Protein AF-A0A4S8L0D5-F1 (afdb_monomer)

Secondary structure (DSSP, 8-state):
-EEEEEE-TTT--EEEEEEES-S--HHHHHHHHHHHHHHHSEEES-------GGGS--S--TT-----S-TTHHHHIIIIIHHHHHHHHHHHHHHHHHSPPPP-TT--S--S-HHHHHH-GGGGTPPP-EEEPPTTTTGGG-

Organism: Dendrothele bispora (strain CBS 962.96) (NCBI:txid1314807)

Foldseek 3Di:
DDWDFDADPQLRATLDIADDPDPADVVVNVVVVLVSCVVVQWDFLDDDDDPDPVNPDDDDDPPPPDDDPCPVVVVCCVVPVRVVVRVVVVVVSVCQQQDFDDDDPPDPHFGGRSVCCVVCVVVRVDDDRIDRDDPPPSVVVD

Sequence (142 aa):
AFLKSGVDPFTGKFKWLRVWWTNSNPRLIFGYYLDQVKKDGYIPLVTQSDPGPENFLCLICPDCSFPLPYKIFSNVFKWVAIPWFQSELDAYAKLHNSTKRRAQRNKILPHGPPDDIEEHPHRYNALDFKVSMSCTSVLEVY

pLDDT: mean 74.56, std 15.91, range [34.12, 92.25]

Structure (mmCIF, N/CA/C/O backbone):
data_AF-A0A4S8L0D5-F1
#
_entry.id   AF-A0A4S8L0D5-F1
#
loop_
_atom_site.group_PDB
_atom_site.id
_atom_site.type_symbol
_atom_site.label_atom_id
_atom_site.label_alt_id
_atom_site.label_comp_id
_atom_site.label_asym_id
_atom_site.label_entity_id
_atom_site.label_seq_id
_atom_site.pdbx_PDB_ins_code
_atom_site.Cartn_x
_atom_site.Cartn_y
_atom_site.Cartn_z
_atom_site.occupancy
_atom_site.B_iso_or_equiv
_atom_site.auth_seq_id
_atom_site.auth_comp_id
_atom_site.auth_asym_id
_atom_site.auth_atom_id
_atom_site.pdbx_PDB_model_num
ATOM 1 N N . ALA A 1 1 ? 15.753 -4.381 -7.740 1.00 66.06 1 ALA A N 1
ATOM 2 C CA . ALA A 1 1 ? 14.753 -3.405 -7.263 1.00 66.06 1 ALA A CA 1
ATOM 3 C C . ALA A 1 1 ? 13.930 -4.075 -6.170 1.00 66.06 1 ALA A C 1
ATOM 5 O O . ALA A 1 1 ? 13.743 -5.282 -6.241 1.00 66.06 1 ALA A O 1
ATOM 6 N N . PHE A 1 2 ? 13.505 -3.327 -5.162 1.00 80.00 2 PHE A N 1
ATOM 7 C CA . PHE A 1 2 ? 12.729 -3.776 -4.015 1.00 80.00 2 PHE A CA 1
ATOM 8 C C . PHE A 1 2 ? 11.303 -3.242 -4.121 1.00 80.00 2 PHE A C 1
ATOM 10 O O . PHE A 1 2 ? 11.095 -2.069 -4.436 1.00 80.00 2 PHE A O 1
ATOM 17 N N . LEU A 1 3 ? 10.337 -4.112 -3.844 1.00 83.50 3 LEU A N 1
ATOM 18 C CA . LEU A 1 3 ? 8.923 -3.774 -3.787 1.00 83.50 3 LEU A CA 1
ATOM 19 C C . LEU A 1 3 ? 8.537 -3.443 -2.345 1.00 83.50 3 LEU A C 1
ATOM 21 O O . LEU A 1 3 ? 8.889 -4.169 -1.417 1.00 83.50 3 LEU A O 1
ATOM 25 N N . LYS A 1 4 ? 7.812 -2.345 -2.168 1.00 85.75 4 LYS A N 1
ATOM 26 C CA . LYS A 1 4 ? 7.241 -1.902 -0.900 1.00 85.75 4 LYS A CA 1
ATOM 27 C C . LYS A 1 4 ? 5.732 -1.862 -1.047 1.00 85.75 4 LYS A C 1
ATOM 29 O O . LYS A 1 4 ? 5.215 -1.198 -1.942 1.00 85.75 4 LYS A O 1
ATOM 34 N N . SER A 1 5 ? 5.041 -2.588 -0.184 1.00 87.06 5 SER A N 1
ATOM 35 C CA . SER A 1 5 ? 3.586 -2.680 -0.193 1.00 87.06 5 SER A CA 1
ATOM 36 C C . SER A 1 5 ? 3.029 -2.269 1.159 1.00 87.06 5 SER A C 1
ATOM 38 O O . SER A 1 5 ? 3.432 -2.824 2.179 1.00 87.06 5 SER A O 1
ATOM 40 N N . GLY A 1 6 ? 2.067 -1.353 1.154 1.00 87.19 6 GLY A N 1
ATOM 41 C CA . GLY A 1 6 ? 1.162 -1.143 2.276 1.00 87.19 6 GLY A CA 1
ATOM 42 C C . GLY A 1 6 ? -0.150 -1.852 1.994 1.00 87.19 6 GLY A C 1
ATOM 43 O O . GLY A 1 6 ? -0.844 -1.504 1.034 1.00 87.19 6 GLY A O 1
ATOM 44 N N . VAL A 1 7 ? -0.479 -2.846 2.812 1.00 87.81 7 VAL A N 1
ATOM 45 C CA . VAL A 1 7 ? -1.706 -3.636 2.684 1.00 87.81 7 VAL A CA 1
ATOM 46 C C . VAL A 1 7 ? -2.492 -3.522 3.973 1.00 87.81 7 VAL A C 1
ATOM 48 O O . VAL A 1 7 ? -1.922 -3.661 5.051 1.00 87.81 7 VAL A O 1
ATOM 51 N N . ASP A 1 8 ? -3.794 -3.300 3.857 1.00 86.31 8 ASP A N 1
ATOM 52 C CA . ASP A 1 8 ? -4.691 -3.487 4.991 1.00 86.31 8 ASP A CA 1
ATOM 53 C C . ASP A 1 8 ? -4.974 -4.992 5.162 1.00 86.31 8 ASP A C 1
ATOM 55 O O . ASP A 1 8 ? -5.528 -5.603 4.244 1.00 86.31 8 ASP A O 1
ATOM 59 N N . PRO A 1 9 ? -4.602 -5.624 6.289 1.00 81.88 9 PRO A N 1
ATOM 60 C CA . PRO A 1 9 ? -4.808 -7.056 6.491 1.00 81.88 9 PRO A CA 1
ATOM 61 C C . PRO A 1 9 ? -6.290 -7.452 6.530 1.00 81.88 9 PRO A C 1
ATOM 63 O O . PRO A 1 9 ? -6.605 -8.596 6.190 1.00 81.88 9 PRO A O 1
ATOM 66 N N . PHE A 1 10 ? -7.193 -6.538 6.911 1.00 84.62 10 PHE A N 1
ATOM 67 C CA . PHE A 1 10 ? -8.617 -6.844 7.026 1.00 84.62 10 PHE A CA 1
ATOM 68 C C . PHE A 1 10 ? -9.290 -6.925 5.651 1.00 84.62 10 PHE A C 1
ATOM 70 O O . PHE A 1 10 ? -9.789 -7.982 5.258 1.00 84.62 10 PHE A O 1
ATOM 77 N N . THR A 1 11 ? -9.244 -5.837 4.878 1.00 84.12 11 THR A N 1
ATOM 78 C CA . THR A 1 11 ? -9.800 -5.802 3.511 1.00 84.12 11 THR A CA 1
ATOM 79 C C . THR A 1 11 ? -8.915 -6.531 2.496 1.00 84.12 11 THR A C 1
ATOM 81 O O . THR A 1 11 ? -9.363 -6.951 1.429 1.00 84.12 11 THR A O 1
ATOM 84 N N . GLY A 1 12 ? -7.628 -6.685 2.805 1.00 85.75 12 GLY A N 1
ATOM 85 C CA . GLY A 1 12 ? -6.608 -7.137 1.870 1.00 85.75 12 GLY A CA 1
ATOM 86 C C . GLY A 1 12 ? -6.259 -6.098 0.804 1.00 85.75 12 GLY A C 1
ATOM 87 O O . GLY A 1 12 ? -5.579 -6.466 -0.156 1.00 85.75 12 GLY A O 1
ATOM 88 N N . LYS A 1 13 ? -6.742 -4.855 0.904 1.00 87.44 13 LYS A N 1
ATOM 89 C CA . LYS A 1 13 ? -6.553 -3.815 -0.112 1.00 87.44 13 LYS A CA 1
ATOM 90 C C . LYS A 1 13 ? -5.106 -3.331 -0.144 1.00 87.44 13 LYS A C 1
ATOM 92 O O . LYS A 1 13 ? -4.525 -3.028 0.899 1.00 87.44 13 LYS A O 1
ATOM 97 N N . PHE A 1 14 ? -4.538 -3.199 -1.344 1.00 90.19 14 PHE A N 1
ATOM 98 C CA . PHE A 1 14 ? -3.298 -2.445 -1.512 1.00 90.19 14 PHE A CA 1
ATOM 99 C C . PHE A 1 14 ? -3.609 -0.958 -1.359 1.00 90.19 14 PHE A C 1
ATOM 101 O O . PHE A 1 14 ? -4.285 -0.376 -2.209 1.00 90.19 14 PHE A O 1
ATOM 108 N N . LYS A 1 15 ? -3.103 -0.354 -0.283 1.00 87.12 15 LYS A N 1
ATOM 109 C CA . LYS A 1 15 ? -3.147 1.096 -0.067 1.00 87.12 15 LYS A CA 1
ATOM 110 C C . LYS A 1 15 ? -2.111 1.797 -0.932 1.00 87.12 15 LYS A C 1
ATOM 112 O O . LYS A 1 15 ? -2.401 2.790 -1.587 1.00 87.12 15 LYS A O 1
ATOM 117 N N . TRP A 1 16 ? -0.914 1.224 -0.989 1.00 87.50 16 TRP A N 1
ATOM 118 C CA . TRP A 1 16 ? 0.147 1.687 -1.867 1.00 87.50 16 TRP A CA 1
ATOM 119 C C . TRP A 1 16 ? 1.067 0.536 -2.258 1.00 87.50 16 TRP A C 1
ATOM 121 O O . TRP A 1 16 ? 1.300 -0.396 -1.485 1.00 87.50 16 TRP A O 1
ATOM 131 N N . LEU A 1 17 ? 1.595 0.619 -3.475 1.00 89.19 17 LEU A N 1
ATOM 132 C CA . LEU A 1 17 ? 2.546 -0.328 -4.035 1.00 89.19 17 LEU A CA 1
ATOM 133 C C . LEU A 1 17 ? 3.635 0.487 -4.737 1.00 89.19 17 LEU A C 1
ATOM 135 O O . LEU A 1 17 ? 3.360 1.202 -5.699 1.00 89.19 17 LEU A O 1
ATOM 139 N N . ARG A 1 18 ? 4.856 0.469 -4.204 1.00 87.38 18 ARG A N 1
ATOM 140 C CA . ARG A 1 18 ? 5.962 1.311 -4.677 1.00 87.38 18 ARG A CA 1
ATOM 141 C C . ARG A 1 18 ? 7.202 0.480 -4.928 1.00 87.38 18 ARG A C 1
ATOM 143 O O . ARG A 1 18 ? 7.556 -0.372 -4.114 1.00 87.38 18 ARG A O 1
ATOM 150 N N . VAL A 1 19 ? 7.883 0.757 -6.033 1.00 85.69 19 VAL A N 1
ATOM 151 C CA . VAL A 1 19 ? 9.155 0.114 -6.365 1.00 85.69 19 VAL A CA 1
ATOM 152 C C . VAL A 1 19 ? 10.310 1.089 -6.182 1.00 85.69 19 VAL A C 1
ATOM 154 O O . VAL A 1 19 ? 10.242 2.248 -6.586 1.00 85.69 19 VAL A O 1
ATOM 157 N N . TRP A 1 20 ? 11.393 0.616 -5.570 1.00 82.12 20 TRP A N 1
ATOM 158 C CA . TRP A 1 20 ? 12.609 1.404 -5.394 1.00 82.12 20 TRP A CA 1
ATOM 159 C C . TRP A 1 20 ? 13.864 0.552 -5.551 1.00 82.12 20 TRP A C 1
ATOM 161 O O . TRP A 1 20 ? 13.803 -0.671 -5.517 1.00 82.12 20 TRP A O 1
ATOM 171 N N . TRP A 1 21 ? 15.038 1.151 -5.744 1.00 75.25 21 TRP A N 1
A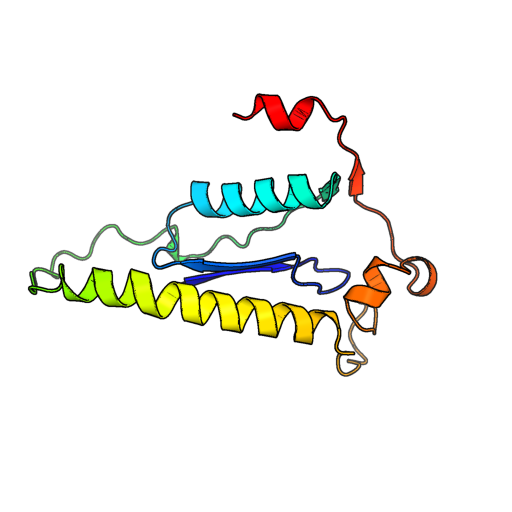TOM 172 C CA . TRP A 1 21 ? 16.271 0.369 -5.920 1.00 75.25 21 TRP A CA 1
ATOM 173 C C . TRP A 1 21 ? 16.984 0.019 -4.607 1.00 75.25 21 TRP A C 1
ATOM 175 O O . TRP A 1 21 ? 17.829 -0.871 -4.624 1.00 75.25 21 TRP A O 1
ATOM 185 N N . THR A 1 22 ? 16.640 0.653 -3.480 1.00 71.94 22 THR A N 1
ATOM 186 C CA . THR A 1 22 ? 17.192 0.334 -2.149 1.00 71.94 22 THR A CA 1
ATOM 187 C C . THR A 1 22 ? 16.116 -0.091 -1.155 1.00 71.94 22 THR A C 1
ATOM 189 O O . THR A 1 22 ? 15.011 0.446 -1.148 1.00 71.94 22 THR A O 1
ATOM 192 N N . ASN A 1 23 ? 16.465 -1.046 -0.289 1.00 69.75 23 ASN A N 1
ATOM 193 C CA . ASN A 1 23 ? 15.630 -1.493 0.828 1.00 69.75 23 ASN A CA 1
ATOM 194 C C . ASN A 1 23 ? 15.889 -0.670 2.111 1.00 69.75 23 ASN A C 1
ATOM 196 O O . ASN A 1 23 ? 14.999 -0.484 2.932 1.00 69.75 23 ASN A O 1
ATOM 200 N N . SER A 1 24 ? 17.090 -0.103 2.245 1.00 68.50 24 SER A N 1
ATOM 201 C CA . SER A 1 24 ? 17.631 0.422 3.507 1.00 68.50 24 SER A CA 1
ATOM 202 C C . SER A 1 24 ? 17.271 1.876 3.845 1.00 68.50 24 SER A C 1
ATOM 204 O O . SER A 1 24 ? 17.917 2.468 4.704 1.00 68.50 24 SER A O 1
ATOM 206 N N . ASN A 1 25 ? 16.297 2.499 3.169 1.00 75.12 25 ASN A N 1
ATOM 207 C CA . ASN A 1 25 ? 15.898 3.882 3.467 1.00 75.12 25 ASN A CA 1
ATOM 208 C C . ASN A 1 25 ? 14.540 3.925 4.197 1.00 75.12 25 ASN A C 1
ATOM 210 O O . ASN A 1 25 ? 13.500 3.985 3.533 1.00 75.12 25 ASN A O 1
ATOM 214 N N . PRO A 1 26 ? 14.520 3.938 5.544 1.00 73.06 26 PRO A N 1
ATOM 215 C CA . PRO A 1 26 ? 13.275 3.972 6.309 1.00 73.06 26 PRO A CA 1
ATOM 216 C C . PRO A 1 26 ? 12.498 5.281 6.119 1.00 73.06 26 PRO A C 1
ATOM 218 O O . PRO A 1 26 ? 11.271 5.263 6.155 1.00 73.06 26 PRO A O 1
ATOM 221 N N . ARG A 1 27 ? 13.177 6.405 5.830 1.00 76.94 27 ARG A N 1
ATOM 222 C CA . ARG A 1 27 ? 12.515 7.697 5.564 1.00 76.94 27 ARG A CA 1
ATOM 223 C C . ARG A 1 27 ? 11.651 7.651 4.309 1.00 76.94 27 ARG A C 1
ATOM 225 O O . ARG A 1 27 ? 10.608 8.288 4.269 1.00 76.94 27 ARG A O 1
ATOM 232 N N . LEU A 1 28 ? 12.067 6.882 3.302 1.00 82.00 28 LEU A N 1
ATOM 233 C CA . LEU A 1 28 ? 11.297 6.713 2.071 1.00 82.00 28 LEU A CA 1
ATOM 234 C C . LEU A 1 28 ? 9.993 5.946 2.332 1.00 82.00 28 LEU A C 1
ATOM 236 O O . LEU A 1 28 ? 8.927 6.372 1.902 1.00 82.00 28 LEU A O 1
ATOM 240 N N . ILE A 1 29 ? 10.083 4.840 3.076 1.00 79.69 29 ILE A N 1
ATOM 241 C CA . ILE A 1 29 ? 8.924 4.019 3.463 1.00 79.69 29 ILE A CA 1
ATOM 242 C C . ILE A 1 29 ? 7.965 4.840 4.328 1.00 79.69 29 ILE A C 1
ATOM 244 O O . ILE A 1 29 ? 6.759 4.835 4.091 1.00 79.69 29 ILE A O 1
ATOM 248 N N . PHE A 1 30 ? 8.510 5.587 5.289 1.00 81.12 30 PHE A N 1
ATOM 249 C CA . PHE A 1 30 ? 7.734 6.486 6.133 1.00 81.12 30 PHE A CA 1
ATOM 250 C C . PHE A 1 30 ? 7.068 7.613 5.329 1.00 81.12 30 PHE A C 1
ATOM 252 O O . PHE A 1 30 ? 5.906 7.923 5.566 1.00 81.12 30 PHE A O 1
ATOM 259 N N . GLY A 1 31 ? 7.751 8.170 4.324 1.00 84.69 31 GLY A N 1
ATOM 260 C CA . GLY A 1 31 ? 7.171 9.156 3.410 1.00 84.69 31 GLY A CA 1
ATOM 261 C C . GLY A 1 31 ? 5.955 8.614 2.656 1.00 84.69 31 GLY A C 1
ATOM 262 O O . GLY A 1 31 ? 4.909 9.253 2.646 1.00 84.69 31 GLY A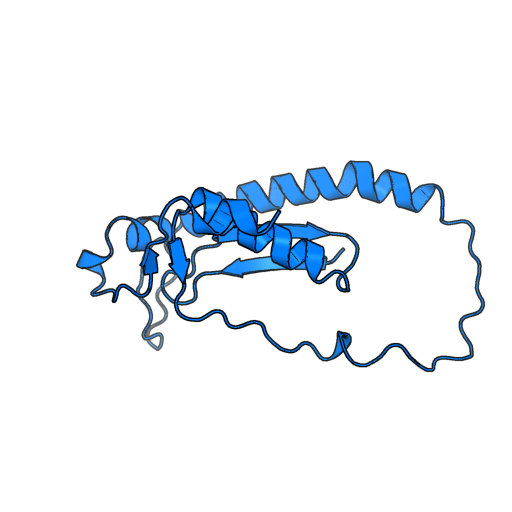 O 1
ATOM 263 N N . TYR A 1 32 ? 6.042 7.396 2.112 1.00 85.75 32 TYR A N 1
ATOM 264 C CA . TYR A 1 32 ? 4.897 6.754 1.456 1.00 85.75 32 TYR A CA 1
ATOM 265 C C . TYR A 1 32 ? 3.723 6.509 2.408 1.00 85.75 32 TYR A C 1
ATOM 267 O O . TYR A 1 32 ? 2.567 6.650 2.011 1.00 85.75 32 TYR A O 1
ATOM 275 N N . TYR A 1 33 ? 4.017 6.161 3.661 1.00 83.06 33 TYR A N 1
ATOM 276 C CA . TYR A 1 33 ? 3.003 6.027 4.697 1.00 83.06 33 TYR A CA 1
ATOM 277 C C . TYR A 1 33 ? 2.314 7.367 4.989 1.00 83.06 33 TYR A C 1
ATOM 279 O O . TYR A 1 33 ? 1.088 7.432 4.959 1.00 83.06 33 TYR A O 1
ATOM 287 N N . LEU A 1 34 ? 3.076 8.445 5.194 1.00 84.25 34 LEU A N 1
ATOM 288 C CA . LEU A 1 34 ? 2.519 9.781 5.420 1.00 84.25 34 LEU A CA 1
ATOM 289 C C . LEU A 1 34 ? 1.688 10.277 4.231 1.00 84.25 34 LEU A C 1
ATOM 291 O O . LEU A 1 34 ? 0.614 10.841 4.430 1.00 84.25 34 LEU A O 1
ATOM 295 N N . ASP A 1 35 ? 2.141 10.035 3.000 1.00 87.31 35 ASP A N 1
ATOM 296 C CA . ASP A 1 35 ? 1.377 10.362 1.793 1.00 87.31 35 ASP A CA 1
ATOM 297 C C . ASP A 1 35 ? 0.034 9.626 1.759 1.00 87.31 35 ASP A C 1
ATOM 299 O O . ASP A 1 35 ? -0.975 10.193 1.337 1.00 87.31 35 ASP A O 1
ATOM 303 N N . GLN A 1 36 ? 0.003 8.369 2.209 1.00 84.88 36 GLN A N 1
ATOM 304 C CA . GLN A 1 36 ? -1.234 7.601 2.294 1.00 84.88 36 GLN A CA 1
ATOM 305 C C . GLN A 1 36 ? -2.154 8.130 3.395 1.00 84.88 36 GLN A C 1
ATOM 307 O O . GLN A 1 36 ? -3.344 8.310 3.158 1.00 84.88 36 GLN A O 1
ATOM 312 N N . VAL A 1 37 ? -1.604 8.442 4.567 1.00 84.81 37 VAL A N 1
ATOM 313 C CA . VAL A 1 37 ? -2.345 9.034 5.688 1.00 84.81 37 VAL A CA 1
ATOM 314 C C . VAL A 1 37 ? -2.975 10.375 5.290 1.00 84.81 37 VAL A C 1
ATOM 316 O O . VAL A 1 37 ? -4.122 10.642 5.638 1.00 84.81 37 VAL A O 1
ATOM 319 N N . LYS A 1 38 ? -2.275 11.197 4.498 1.00 84.44 38 LYS A N 1
ATOM 320 C CA . LYS A 1 38 ? -2.820 12.449 3.944 1.00 84.44 38 LYS A CA 1
ATOM 321 C C . LYS A 1 38 ? -3.985 12.224 2.981 1.00 84.44 38 LYS A C 1
ATOM 323 O O . LYS A 1 38 ? -4.902 13.036 2.956 1.00 84.44 38 LYS A O 1
ATOM 328 N N . LYS A 1 39 ? -3.942 11.158 2.176 1.00 85.62 39 LYS A N 1
ATOM 329 C CA . LYS A 1 39 ? -5.021 10.813 1.234 1.00 85.62 39 LYS A CA 1
ATOM 330 C C . LYS A 1 39 ? -6.246 10.252 1.944 1.00 85.62 39 LYS A C 1
ATOM 332 O O . LYS A 1 39 ? -7.362 10.613 1.595 1.00 85.62 39 LYS A O 1
ATOM 337 N N . ASP A 1 40 ? -6.018 9.371 2.912 1.00 82.94 40 ASP A N 1
ATOM 338 C CA . ASP A 1 40 ? -7.076 8.642 3.607 1.00 82.94 40 ASP A CA 1
ATOM 339 C C . ASP A 1 40 ? -7.701 9.483 4.739 1.00 82.94 40 ASP A C 1
ATOM 341 O O . ASP A 1 40 ? -8.868 9.292 5.072 1.00 82.94 40 ASP A O 1
ATOM 345 N N . GLY A 1 41 ? -6.959 10.439 5.314 1.00 83.19 41 GLY A N 1
ATOM 346 C CA . GLY A 1 41 ? -7.435 11.335 6.378 1.00 83.19 41 GLY A CA 1
ATOM 347 C C . GLY A 1 41 ? -7.509 10.688 7.767 1.00 83.19 41 GLY A C 1
ATOM 348 O O . GLY A 1 41 ? -7.990 11.301 8.720 1.00 83.19 41 GLY A O 1
ATOM 349 N N . TYR A 1 42 ? -7.026 9.455 7.901 1.00 82.12 42 TYR A N 1
ATOM 350 C CA . TYR A 1 42 ? -6.985 8.708 9.154 1.00 82.12 42 TYR A CA 1
ATOM 351 C C . TYR A 1 42 ? -5.677 7.928 9.284 1.00 82.12 42 TYR A C 1
ATOM 353 O O . TYR A 1 42 ? -4.992 7.644 8.299 1.00 82.12 42 TYR A O 1
ATOM 361 N N . ILE A 1 43 ? -5.355 7.549 10.518 1.00 83.62 43 ILE A N 1
ATOM 362 C CA . ILE A 1 43 ? -4.258 6.634 10.838 1.00 83.62 43 ILE A CA 1
ATOM 363 C C . ILE A 1 43 ? -4.855 5.313 11.344 1.00 83.62 43 ILE A C 1
ATOM 365 O O . ILE A 1 43 ? -5.818 5.340 12.115 1.00 83.62 43 ILE A O 1
ATOM 369 N N . PRO A 1 44 ? -4.332 4.146 10.926 1.00 79.94 44 PRO A N 1
ATOM 370 C CA . PRO A 1 44 ? -4.707 2.878 11.542 1.00 79.94 44 PRO A CA 1
ATOM 371 C C . PRO A 1 44 ? -4.202 2.814 12.989 1.00 79.94 44 PRO A C 1
ATOM 373 O O . PRO A 1 44 ? -3.060 3.178 13.267 1.00 79.94 44 PRO A O 1
ATOM 376 N N . LEU A 1 45 ? -5.024 2.293 13.904 1.00 79.06 45 LEU A N 1
ATOM 377 C CA . LEU A 1 45 ? -4.652 2.130 15.316 1.00 79.06 45 LEU A CA 1
ATOM 378 C C . LEU A 1 45 ? -3.370 1.302 15.511 1.00 79.06 45 LEU A C 1
ATOM 380 O O . LEU A 1 45 ? -2.591 1.560 16.425 1.00 79.06 45 LEU A O 1
ATOM 384 N N . VAL A 1 46 ? -3.154 0.304 14.652 1.00 76.38 46 VAL A N 1
ATOM 385 C CA . VAL A 1 46 ? -1.997 -0.590 14.706 1.00 76.38 46 VAL A CA 1
ATOM 386 C C . VAL A 1 46 ? -1.375 -0.681 13.321 1.00 76.38 46 VAL A C 1
ATOM 388 O O . VAL A 1 46 ? -2.055 -0.976 12.339 1.00 76.38 46 VAL A O 1
ATOM 391 N N . THR A 1 47 ? -0.064 -0.462 13.249 1.00 75.62 47 THR A N 1
ATOM 392 C CA . THR A 1 47 ? 0.742 -0.773 12.066 1.00 75.62 47 THR A CA 1
ATOM 393 C C . THR A 1 47 ? 1.711 -1.888 12.422 1.00 75.62 47 THR A C 1
ATOM 395 O O . THR A 1 47 ? 2.391 -1.831 13.443 1.00 75.62 47 THR A O 1
ATOM 398 N N . GLN A 1 48 ? 1.759 -2.923 11.590 1.00 76.75 48 GLN A N 1
ATOM 399 C CA . GLN A 1 48 ? 2.728 -4.001 11.728 1.00 76.75 48 GLN A CA 1
ATOM 400 C C . GLN A 1 48 ? 3.704 -3.907 10.561 1.00 76.75 48 GLN A C 1
ATOM 402 O O . GLN A 1 48 ? 3.306 -3.957 9.400 1.00 76.75 48 GLN A O 1
ATOM 407 N N . SER A 1 49 ? 4.981 -3.738 10.881 1.00 71.81 49 SER A N 1
ATOM 408 C CA . SER A 1 49 ? 6.077 -3.883 9.928 1.00 71.81 49 SER A CA 1
ATOM 409 C C . SER A 1 49 ? 6.872 -5.109 10.337 1.00 71.81 49 SER A C 1
ATOM 411 O O . SER A 1 49 ? 7.278 -5.205 11.495 1.00 71.81 49 SER A O 1
ATOM 413 N N . ASP A 1 50 ? 7.084 -6.043 9.415 1.00 62.25 50 ASP A N 1
ATOM 414 C CA . ASP A 1 50 ? 7.890 -7.218 9.723 1.00 62.25 50 ASP A CA 1
ATOM 415 C C . ASP A 1 50 ? 9.360 -6.805 9.925 1.00 62.25 50 ASP A C 1
ATOM 417 O O . ASP A 1 50 ? 9.929 -6.103 9.076 1.00 62.25 50 ASP A O 1
ATOM 421 N N . PRO A 1 51 ? 10.005 -7.211 11.034 1.00 55.25 51 PRO A N 1
ATOM 422 C CA . PRO A 1 51 ? 11.435 -7.019 11.216 1.00 55.25 51 PRO A CA 1
ATOM 423 C C . PRO A 1 51 ? 12.194 -7.949 10.256 1.00 55.25 51 PRO A C 1
ATOM 425 O O . PRO A 1 51 ? 12.429 -9.118 10.549 1.00 55.25 51 PRO A O 1
ATOM 428 N N . GLY A 1 52 ? 12.550 -7.440 9.075 1.00 50.53 52 GLY A N 1
ATOM 429 C C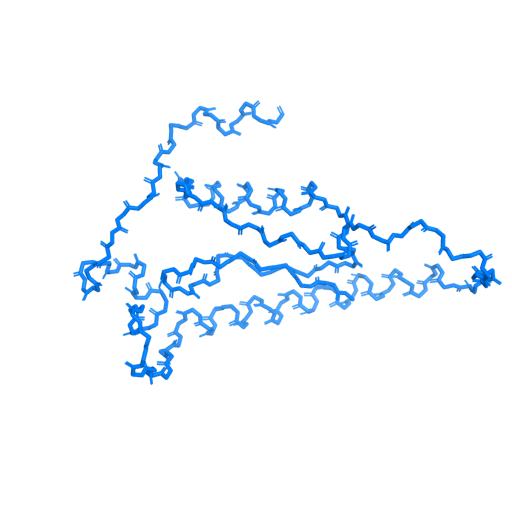A . GLY A 1 52 ? 13.323 -8.191 8.083 1.00 50.53 52 GLY A CA 1
ATOM 430 C C . GLY A 1 52 ? 14.774 -8.449 8.539 1.00 50.53 52 GLY A C 1
ATOM 431 O O . GLY A 1 52 ? 15.428 -7.514 9.017 1.00 50.53 52 GLY A O 1
ATOM 432 N N . PRO A 1 53 ? 15.316 -9.672 8.375 1.00 48.78 53 PRO A N 1
ATOM 433 C CA . PRO A 1 53 ? 16.696 -10.021 8.742 1.00 48.78 53 PRO A CA 1
ATOM 434 C C . PRO A 1 53 ? 17.766 -9.248 7.944 1.00 48.78 53 PRO A C 1
ATOM 436 O O . PRO A 1 53 ? 18.869 -9.031 8.444 1.00 48.78 53 PRO A O 1
ATOM 439 N N . GLU A 1 54 ? 17.450 -8.738 6.751 1.00 47.66 54 GLU A N 1
ATOM 440 C CA . GLU A 1 54 ? 18.339 -7.858 5.975 1.00 47.66 54 GLU A CA 1
ATOM 441 C C . GLU A 1 54 ? 18.624 -6.481 6.610 1.00 47.66 54 GLU A C 1
ATOM 443 O O . GLU A 1 54 ? 19.532 -5.782 6.161 1.00 47.66 54 GLU A O 1
ATOM 448 N N . ASN A 1 55 ? 17.911 -6.087 7.672 1.00 45.16 55 ASN A N 1
ATOM 449 C CA . ASN A 1 55 ? 18.244 -4.882 8.440 1.00 45.16 55 ASN A CA 1
ATOM 450 C C . ASN A 1 55 ? 19.391 -5.102 9.448 1.00 45.16 55 ASN A C 1
ATOM 452 O O . ASN A 1 55 ? 19.869 -4.128 10.026 1.00 45.16 55 ASN A O 1
ATOM 456 N N . PHE A 1 56 ? 19.849 -6.347 9.644 1.00 41.97 56 PHE A N 1
ATOM 457 C CA . PHE A 1 56 ? 20.849 -6.704 10.660 1.00 41.97 56 PHE A CA 1
ATOM 458 C C . PHE A 1 56 ? 22.163 -7.296 10.127 1.00 41.97 56 PHE A C 1
ATOM 460 O O . PHE A 1 56 ? 23.045 -7.583 10.934 1.00 41.97 56 PHE A O 1
ATOM 467 N N . LEU A 1 57 ? 22.365 -7.448 8.812 1.00 37.16 57 LEU A N 1
ATOM 468 C CA . LEU A 1 57 ? 23.595 -8.078 8.313 1.00 37.16 57 LEU A CA 1
ATOM 469 C C . LEU A 1 5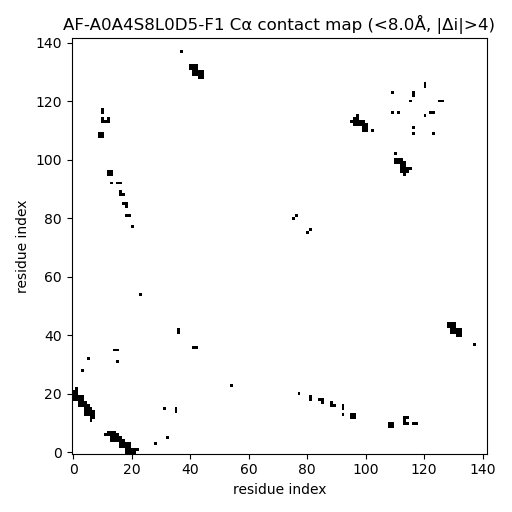7 ? 24.150 -7.428 7.039 1.00 37.16 57 LEU A C 1
ATOM 471 O O . LEU A 1 57 ? 23.925 -7.887 5.925 1.00 37.16 57 LEU A O 1
ATOM 475 N N . CYS A 1 58 ? 24.926 -6.359 7.223 1.00 40.28 58 CYS A N 1
ATOM 476 C CA . CYS A 1 58 ? 25.907 -5.892 6.237 1.00 40.28 58 CYS A CA 1
ATOM 477 C C . CYS A 1 58 ? 27.094 -5.197 6.925 1.00 40.28 58 CYS A C 1
ATOM 479 O O . CYS A 1 58 ? 27.487 -4.085 6.577 1.00 40.28 58 CYS A O 1
ATOM 481 N N . LEU A 1 59 ? 27.675 -5.862 7.920 1.00 34.12 59 LEU A N 1
ATOM 482 C CA . LEU A 1 59 ? 29.034 -5.585 8.365 1.00 34.12 59 LEU A CA 1
ATOM 483 C C . LEU A 1 59 ? 29.772 -6.920 8.325 1.00 34.12 59 LEU A C 1
ATOM 485 O O . LEU A 1 59 ? 29.320 -7.882 8.933 1.00 34.12 59 LEU A O 1
ATOM 489 N N . ILE A 1 60 ? 30.910 -6.937 7.629 1.00 37.97 60 ILE A N 1
ATOM 490 C CA . ILE A 1 60 ? 31.845 -8.060 7.448 1.00 37.97 60 ILE A CA 1
ATOM 491 C C . ILE A 1 60 ? 31.541 -8.956 6.227 1.00 37.97 60 ILE A C 1
ATOM 493 O O . ILE A 1 60 ? 31.050 -10.073 6.335 1.00 37.97 60 ILE A O 1
ATOM 497 N N . CYS A 1 61 ? 31.945 -8.486 5.044 1.00 40.69 61 CYS A N 1
ATOM 498 C CA . CYS A 1 61 ? 32.480 -9.367 4.000 1.00 40.69 61 CYS A CA 1
ATOM 499 C C . CYS A 1 61 ? 33.755 -8.703 3.441 1.00 40.69 61 CYS A C 1
ATOM 501 O O . CYS A 1 61 ? 33.631 -7.743 2.679 1.00 40.69 61 CYS A O 1
ATOM 503 N N . PRO A 1 62 ? 34.967 -9.125 3.860 1.00 47.91 62 PRO A N 1
ATOM 504 C CA . PRO A 1 62 ? 36.213 -8.419 3.534 1.00 47.91 62 PRO A CA 1
ATOM 505 C C . PRO A 1 62 ? 36.696 -8.544 2.077 1.00 47.91 62 PRO A C 1
ATOM 507 O O . PRO A 1 62 ? 37.573 -7.783 1.689 1.00 47.91 62 PRO A O 1
ATOM 510 N N . ASP A 1 63 ? 36.117 -9.427 1.254 1.00 41.59 63 ASP A N 1
ATOM 511 C CA . ASP A 1 63 ? 36.731 -9.810 -0.035 1.00 41.59 63 ASP A CA 1
ATOM 512 C C . ASP A 1 63 ? 36.049 -9.281 -1.310 1.00 41.59 63 ASP A C 1
ATOM 514 O O . ASP A 1 63 ? 36.469 -9.597 -2.423 1.00 41.59 63 ASP A O 1
ATOM 518 N N . CYS A 1 64 ? 35.040 -8.413 -1.216 1.00 39.06 64 CYS A N 1
ATOM 519 C CA . CYS A 1 64 ? 34.402 -7.852 -2.416 1.00 39.06 64 CYS A CA 1
ATOM 520 C C . CYS A 1 64 ? 35.069 -6.545 -2.880 1.00 39.06 64 CYS A C 1
ATOM 522 O O . CYS A 1 64 ? 34.457 -5.478 -2.847 1.00 39.06 64 CYS A O 1
ATOM 524 N N . SER A 1 65 ? 36.313 -6.623 -3.362 1.00 48.91 65 SER A N 1
ATOM 525 C CA . SER A 1 65 ? 36.936 -5.546 -4.147 1.00 48.91 65 SER A CA 1
ATOM 526 C C . SER A 1 65 ? 36.787 -5.823 -5.644 1.00 48.91 65 SER A C 1
ATOM 528 O O . SER A 1 65 ? 37.682 -6.370 -6.278 1.00 48.91 65 SER A O 1
ATOM 530 N N . PHE A 1 66 ? 35.656 -5.423 -6.228 1.00 40.91 66 PHE A N 1
ATOM 531 C CA . PHE A 1 66 ? 35.508 -5.322 -7.684 1.00 40.91 66 PHE A CA 1
ATOM 532 C C . PHE A 1 66 ? 34.888 -3.962 -8.031 1.00 40.91 66 PHE A C 1
ATOM 534 O O . PHE A 1 66 ? 33.674 -3.793 -7.902 1.00 40.91 66 PHE A O 1
ATOM 541 N N . PRO A 1 67 ? 35.671 -2.956 -8.463 1.00 55.41 67 PRO A N 1
ATOM 542 C CA . PRO A 1 67 ? 35.103 -1.737 -9.005 1.00 55.41 67 PRO A CA 1
ATOM 543 C C . PRO A 1 67 ? 34.832 -1.980 -10.493 1.00 55.41 67 PRO A C 1
ATOM 545 O O . PRO A 1 67 ? 35.729 -1.833 -11.318 1.00 55.41 67 PRO A O 1
ATOM 548 N N . LEU A 1 68 ? 33.611 -2.383 -10.861 1.00 45.94 68 LEU A N 1
ATOM 549 C CA . LEU A 1 68 ? 33.219 -2.392 -12.277 1.00 45.94 68 LEU A CA 1
ATOM 550 C C . LEU A 1 68 ? 32.593 -1.041 -12.678 1.00 45.94 68 LEU A C 1
ATOM 552 O O . LEU A 1 68 ? 32.013 -0.334 -11.847 1.00 45.94 68 LEU A O 1
ATOM 556 N N . PRO A 1 69 ? 32.703 -0.646 -13.960 1.00 53.41 69 PRO A N 1
ATOM 557 C CA . PRO A 1 69 ? 32.346 0.685 -14.450 1.00 53.41 69 PRO A CA 1
ATOM 558 C C . PRO A 1 69 ? 30.826 0.822 -14.679 1.00 53.41 69 PRO A C 1
ATOM 560 O O . PRO A 1 69 ? 30.364 1.116 -15.776 1.00 53.41 69 PRO A O 1
ATOM 563 N N . TYR A 1 70 ? 30.004 0.597 -13.650 1.00 52.59 70 TYR A N 1
ATOM 564 C CA . TYR A 1 70 ? 28.533 0.518 -13.767 1.00 52.59 70 TYR A CA 1
ATOM 565 C C . TYR A 1 7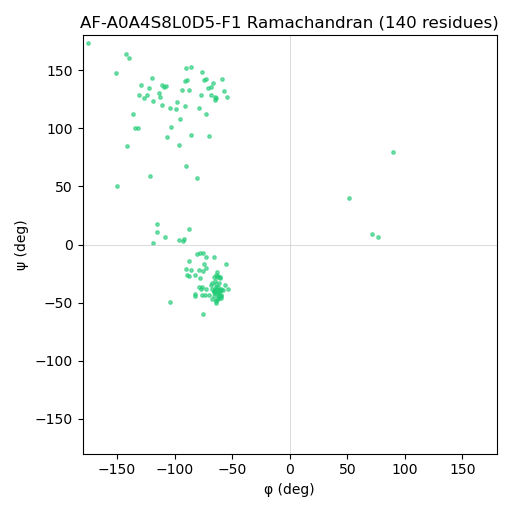0 ? 27.775 1.818 -13.449 1.00 52.59 70 TYR A C 1
ATOM 567 O O . TYR A 1 70 ? 26.541 1.844 -13.469 1.00 52.59 70 TYR A O 1
ATOM 575 N N . LYS A 1 71 ? 28.468 2.932 -13.181 1.00 53.25 71 LYS A N 1
ATOM 576 C CA . LYS A 1 71 ? 27.810 4.189 -12.771 1.00 53.25 71 LYS A CA 1
ATOM 577 C C . LYS A 1 71 ? 26.843 4.740 -13.836 1.00 53.25 71 LYS A C 1
ATOM 579 O O . LYS A 1 71 ? 25.790 5.256 -13.471 1.00 53.25 71 LYS A O 1
ATOM 584 N N . ILE A 1 72 ? 27.136 4.552 -15.126 1.00 53.09 72 ILE A N 1
ATOM 585 C CA . ILE A 1 72 ? 26.333 5.097 -16.239 1.00 53.09 72 ILE A CA 1
ATOM 586 C C . ILE A 1 72 ? 25.106 4.216 -16.548 1.00 53.09 72 ILE A C 1
ATOM 588 O O . ILE A 1 72 ? 23.992 4.730 -16.638 1.00 53.09 72 ILE A O 1
ATOM 592 N N . PHE A 1 73 ? 25.263 2.886 -16.594 1.00 50.78 73 PHE A N 1
ATOM 593 C CA . PHE A 1 73 ? 24.137 1.955 -16.793 1.00 50.78 73 PHE A CA 1
ATOM 594 C C . PHE A 1 73 ? 23.130 1.980 -15.635 1.00 50.78 73 PHE A C 1
ATOM 596 O O . PHE A 1 73 ? 21.926 1.826 -15.852 1.00 50.78 73 PHE A O 1
ATOM 603 N N . SER A 1 74 ? 23.600 2.243 -14.408 1.00 55.50 74 SER A N 1
ATOM 604 C CA . SER A 1 74 ? 22.730 2.309 -13.230 1.00 55.50 74 SER A CA 1
ATOM 605 C C . SER A 1 74 ? 21.676 3.418 -13.308 1.00 55.50 74 SER A C 1
ATOM 607 O O . SER A 1 74 ? 20.610 3.282 -12.712 1.00 55.50 74 SER A O 1
ATOM 609 N N . ASN A 1 75 ? 21.940 4.497 -14.051 1.00 62.00 75 ASN A N 1
ATOM 610 C CA . ASN A 1 75 ? 21.003 5.610 -14.169 1.00 62.00 75 ASN A CA 1
ATOM 611 C C . ASN A 1 75 ? 19.926 5.325 -15.218 1.00 62.00 75 ASN A C 1
ATOM 613 O O . ASN A 1 75 ? 18.756 5.542 -14.929 1.00 62.00 75 ASN A O 1
ATOM 617 N N . VAL A 1 76 ? 20.270 4.760 -16.379 1.00 65.88 76 VAL A N 1
ATOM 618 C CA . VAL A 1 76 ? 19.270 4.428 -17.415 1.00 65.88 76 VAL A CA 1
ATOM 619 C C . VAL A 1 76 ? 18.225 3.449 -16.874 1.00 65.88 76 VAL A C 1
ATOM 621 O O . VAL A 1 76 ? 17.027 3.679 -17.021 1.00 65.88 76 VAL A O 1
ATOM 624 N N . PHE A 1 77 ? 18.657 2.411 -16.150 1.00 68.88 77 PHE A N 1
ATOM 625 C CA . PHE A 1 77 ? 17.730 1.471 -15.517 1.00 68.88 77 PHE A CA 1
ATOM 626 C C . PHE A 1 77 ? 16.822 2.156 -14.480 1.00 68.88 77 PHE A C 1
ATOM 628 O O . PHE A 1 77 ? 15.623 1.896 -14.446 1.00 68.88 77 PHE A O 1
ATOM 635 N N . LYS A 1 78 ? 17.355 3.079 -13.666 1.00 73.44 78 LYS A N 1
ATOM 636 C CA . LYS A 1 78 ? 16.548 3.830 -12.688 1.00 73.44 78 LYS A CA 1
ATOM 637 C C . LYS A 1 78 ? 15.529 4.754 -13.348 1.00 73.44 78 LYS A C 1
ATOM 639 O O . LYS A 1 78 ? 14.416 4.845 -12.857 1.00 73.44 78 LYS A O 1
ATOM 644 N N . TRP A 1 79 ? 15.886 5.433 -14.434 1.00 76.00 79 TRP A N 1
ATOM 645 C CA . TRP A 1 79 ? 15.012 6.436 -15.050 1.00 76.00 79 TRP A CA 1
ATOM 646 C C . TRP A 1 79 ? 14.009 5.850 -16.044 1.00 76.00 79 TRP A C 1
ATOM 648 O O . TRP A 1 79 ? 12.979 6.468 -16.278 1.00 76.00 79 TRP A O 1
ATOM 658 N N . VAL A 1 80 ? 14.273 4.663 -16.597 1.00 81.62 80 VAL A N 1
ATOM 659 C CA . VAL A 1 80 ? 13.376 4.013 -17.567 1.00 81.62 80 VAL A CA 1
ATOM 660 C C . VAL A 1 80 ? 12.596 2.866 -16.932 1.00 81.62 80 VAL A C 1
ATOM 662 O O . VAL A 1 80 ? 11.373 2.815 -17.041 1.00 81.62 80 VAL A O 1
ATOM 665 N N . ALA A 1 81 ? 13.273 1.956 -16.228 1.00 80.00 81 ALA A N 1
ATOM 666 C CA . ALA A 1 81 ? 12.620 0.748 -15.733 1.00 80.00 81 ALA A CA 1
ATOM 667 C C . ALA A 1 81 ? 11.749 1.021 -14.501 1.00 80.00 81 ALA A C 1
ATOM 669 O O . ALA A 1 81 ? 10.670 0.453 -14.396 1.00 80.00 81 ALA A O 1
ATOM 670 N N . ILE A 1 82 ? 12.171 1.894 -13.575 1.00 83.25 82 ILE A N 1
ATOM 671 C CA . ILE A 1 82 ? 11.395 2.177 -12.352 1.00 83.25 82 ILE A CA 1
ATOM 672 C C . ILE A 1 82 ? 10.039 2.818 -12.669 1.00 83.25 82 ILE A C 1
ATOM 674 O O . ILE A 1 82 ? 9.052 2.310 -12.142 1.00 83.25 82 ILE A O 1
ATOM 678 N N . PRO A 1 83 ? 9.929 3.862 -13.521 1.00 87.69 83 PRO A N 1
ATOM 679 C CA . PRO A 1 83 ? 8.620 4.406 -13.881 1.00 87.69 83 PRO A CA 1
ATOM 680 C C . PRO A 1 83 ? 7.726 3.387 -14.587 1.00 87.69 83 PRO A C 1
ATOM 682 O O . PRO A 1 83 ? 6.540 3.312 -14.280 1.00 87.69 83 PRO A O 1
ATOM 685 N N . TRP A 1 84 ? 8.295 2.564 -15.474 1.00 87.06 84 TRP A N 1
ATOM 686 C CA . TRP A 1 84 ? 7.546 1.505 -16.150 1.00 87.06 84 TRP A CA 1
ATOM 687 C C . TRP A 1 84 ? 7.025 0.449 -15.163 1.00 87.06 84 TRP A C 1
ATOM 689 O O . TRP A 1 84 ? 5.825 0.176 -15.119 1.00 87.06 84 TRP A O 1
ATOM 699 N N . PHE A 1 85 ? 7.890 -0.074 -14.287 1.00 87.31 85 PHE A N 1
ATOM 700 C CA . PHE A 1 85 ? 7.469 -0.981 -13.218 1.00 87.31 85 PHE A CA 1
ATOM 701 C C . PHE A 1 85 ? 6.426 -0.329 -12.313 1.00 87.31 85 PHE A C 1
ATOM 703 O O . PHE A 1 85 ? 5.473 -0.989 -11.916 1.00 87.31 85 PHE A O 1
ATOM 710 N N . GLN A 1 86 ? 6.570 0.960 -12.003 1.00 89.88 86 GLN A N 1
ATOM 711 C CA . GLN A 1 86 ? 5.588 1.674 -11.199 1.00 89.88 86 GLN A CA 1
ATOM 712 C C . GLN A 1 86 ? 4.224 1.730 -11.902 1.00 89.88 86 GLN A C 1
ATOM 714 O O . GLN A 1 86 ? 3.223 1.470 -11.243 1.00 89.88 86 GLN A O 1
ATOM 719 N N . SER A 1 87 ? 4.165 1.979 -13.217 1.00 90.75 87 SER A N 1
ATOM 720 C CA . SER A 1 87 ? 2.891 1.974 -13.953 1.00 90.75 87 SER A CA 1
ATOM 721 C C . SER A 1 87 ? 2.222 0.601 -13.994 1.00 90.75 87 SER A C 1
ATOM 723 O O . SER A 1 87 ? 1.009 0.509 -13.811 1.00 90.75 87 SER A O 1
ATOM 725 N N . GLU A 1 88 ? 3.003 -0.467 -14.162 1.00 92.25 88 GLU A N 1
ATOM 726 C CA . GLU A 1 88 ? 2.484 -1.839 -14.132 1.00 92.25 88 GLU A CA 1
ATOM 727 C C . GLU A 1 88 ? 1.952 -2.197 -12.739 1.00 92.25 88 GLU A C 1
ATOM 729 O O . GLU A 1 88 ? 0.877 -2.779 -12.600 1.00 92.25 88 GLU A O 1
ATOM 734 N N . LEU A 1 89 ? 2.665 -1.791 -11.685 1.00 91.31 89 LEU A N 1
ATOM 735 C CA . LEU A 1 89 ? 2.233 -1.979 -10.301 1.00 91.31 89 LEU A CA 1
ATOM 736 C C . LEU A 1 89 ? 0.966 -1.181 -9.981 1.00 91.31 89 LEU A C 1
ATOM 738 O O . LEU A 1 89 ? 0.089 -1.694 -9.288 1.00 91.31 89 LEU A O 1
ATOM 742 N N . ASP A 1 90 ? 0.836 0.039 -10.501 1.00 92.12 90 ASP A N 1
ATOM 743 C CA . ASP A 1 90 ? -0.365 0.857 -10.330 1.00 92.12 90 ASP A CA 1
ATOM 744 C C . ASP A 1 90 ? -1.574 0.220 -11.045 1.00 92.12 90 ASP A C 1
ATOM 746 O O . ASP A 1 90 ? -2.681 0.196 -10.497 1.00 92.12 90 ASP A O 1
ATOM 750 N N . ALA A 1 91 ? -1.378 -0.345 -12.243 1.00 91.81 91 ALA A N 1
ATOM 751 C CA . ALA A 1 91 ? -2.408 -1.101 -12.958 1.00 91.81 91 ALA A CA 1
ATOM 752 C C . ALA A 1 91 ? -2.787 -2.391 -12.210 1.00 91.81 91 ALA A C 1
ATOM 754 O O . ALA A 1 91 ? -3.972 -2.681 -12.020 1.00 91.81 91 ALA A O 1
ATOM 755 N N . TYR A 1 92 ? -1.789 -3.123 -11.716 1.00 91.62 92 TYR A N 1
ATOM 756 C CA . TYR A 1 92 ? -1.987 -4.328 -10.920 1.00 91.62 92 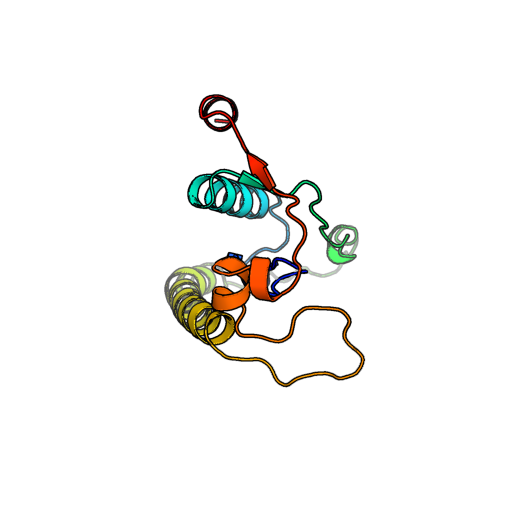TYR A CA 1
ATOM 757 C C . TYR A 1 92 ? -2.745 -4.043 -9.621 1.00 91.62 92 TYR A C 1
ATOM 759 O O . TYR A 1 92 ? -3.680 -4.768 -9.289 1.00 91.62 92 TYR A O 1
ATOM 767 N N . ALA A 1 93 ? -2.399 -2.971 -8.903 1.00 90.75 93 ALA A N 1
ATOM 768 C CA . ALA A 1 93 ? -3.081 -2.590 -7.670 1.00 90.75 93 ALA A CA 1
ATOM 769 C C . ALA A 1 93 ? -4.574 -2.325 -7.917 1.00 90.75 93 ALA A C 1
ATOM 771 O O . ALA A 1 93 ? -5.414 -2.829 -7.172 1.00 90.75 93 ALA A O 1
ATOM 772 N N . LYS A 1 94 ? -4.917 -1.612 -9.000 1.00 90.94 94 LYS A N 1
ATOM 773 C CA . LYS A 1 94 ? -6.315 -1.371 -9.402 1.00 90.94 94 LYS A CA 1
ATOM 774 C C . LYS A 1 94 ? -7.051 -2.671 -9.711 1.00 90.94 94 LYS A C 1
ATOM 776 O O . LYS A 1 94 ? -8.165 -2.879 -9.233 1.00 90.94 94 LYS A O 1
ATOM 781 N N . LEU A 1 95 ? -6.430 -3.562 -10.480 1.00 92.25 95 LEU A N 1
ATOM 782 C CA . LEU A 1 95 ? -7.020 -4.857 -10.809 1.00 92.25 95 LEU A CA 1
ATOM 783 C C . LEU A 1 95 ? -7.247 -5.704 -9.548 1.00 92.25 95 LEU A C 1
ATOM 785 O O . LEU A 1 95 ? -8.323 -6.263 -9.349 1.00 92.25 95 LEU A O 1
ATOM 789 N N . HIS A 1 96 ? -6.249 -5.779 -8.671 1.00 89.12 96 HIS A N 1
ATOM 790 C CA . HIS A 1 96 ? -6.299 -6.587 -7.454 1.00 89.12 96 HIS A CA 1
ATOM 791 C C . HIS A 1 96 ? -7.311 -6.074 -6.427 1.00 89.12 96 HIS A C 1
ATOM 793 O O . HIS A 1 96 ? -7.906 -6.874 -5.702 1.00 89.12 96 HIS A O 1
ATOM 799 N N . ASN A 1 97 ? -7.506 -4.757 -6.362 1.00 89.19 97 ASN A N 1
ATOM 800 C CA . ASN A 1 97 ? -8.460 -4.129 -5.452 1.00 89.19 97 ASN A CA 1
ATOM 801 C C . ASN A 1 97 ? -9.914 -4.232 -5.952 1.00 89.19 97 ASN A C 1
ATOM 803 O O . ASN A 1 97 ? -10.829 -4.354 -5.138 1.00 89.19 97 ASN A O 1
ATOM 807 N N . SER A 1 98 ? -10.117 -4.293 -7.271 1.00 89.19 98 SER A N 1
ATOM 808 C CA . SER A 1 98 ? -11.446 -4.425 -7.892 1.00 89.19 98 SER A CA 1
ATOM 809 C C . SER A 1 98 ? -11.895 -5.875 -8.108 1.00 89.19 98 SER A C 1
ATOM 811 O O . SER A 1 98 ? -13.090 -6.152 -8.224 1.00 89.19 98 SER A O 1
ATOM 813 N N . THR A 1 99 ? -10.966 -6.834 -8.147 1.00 87.88 99 THR A N 1
ATOM 814 C CA . THR A 1 99 ? -11.289 -8.237 -8.444 1.00 87.88 99 THR A CA 1
ATOM 815 C C . THR A 1 99 ? -11.674 -9.016 -7.185 1.00 87.88 99 THR A C 1
ATOM 817 O O . THR A 1 99 ? -10.963 -9.018 -6.178 1.00 87.88 99 THR A O 1
ATOM 820 N N . LYS A 1 100 ? -12.775 -9.778 -7.256 1.00 80.88 100 LYS A N 1
ATOM 821 C CA . LYS A 1 100 ? -13.163 -10.722 -6.196 1.00 80.88 100 LYS A CA 1
ATOM 822 C C . LYS A 1 100 ? -12.134 -11.846 -6.076 1.00 80.88 100 LYS A C 1
ATOM 824 O O . LYS A 1 100 ? -11.884 -12.582 -7.030 1.00 80.88 100 LYS A O 1
ATOM 829 N N . ARG A 1 101 ? -11.588 -12.042 -4.875 1.00 76.81 101 ARG A N 1
ATOM 830 C CA . ARG A 1 101 ? -10.653 -13.144 -4.616 1.00 76.81 101 ARG A CA 1
ATOM 831 C C . ARG A 1 101 ? -11.380 -14.474 -4.486 1.00 76.81 101 ARG A C 1
ATOM 833 O O . ARG A 1 101 ? -12.505 -14.551 -3.990 1.00 76.81 101 ARG A O 1
ATOM 840 N N . ARG A 1 102 ? -10.697 -15.546 -4.895 1.00 76.56 102 ARG A N 1
ATOM 841 C CA . ARG A 1 102 ? -11.165 -16.916 -4.676 1.00 76.56 102 ARG A CA 1
ATOM 842 C C . ARG A 1 102 ? -11.438 -17.117 -3.185 1.00 76.56 102 ARG A C 1
ATOM 844 O O . ARG A 1 102 ? -10.566 -16.865 -2.356 1.00 76.56 102 ARG A O 1
ATOM 851 N N . ALA A 1 103 ? -12.637 -17.591 -2.861 1.00 73.12 103 ALA A N 1
ATOM 852 C CA . ALA A 1 103 ? -12.998 -17.868 -1.482 1.00 73.12 103 ALA A CA 1
ATOM 853 C C . ALA A 1 103 ? -12.112 -18.989 -0.917 1.00 73.12 103 ALA A C 1
ATOM 855 O O . ALA A 1 103 ? -12.016 -20.074 -1.492 1.00 73.12 103 ALA A O 1
ATOM 856 N N . GLN A 1 104 ? -11.468 -18.718 0.216 1.00 77.25 104 GLN A N 1
ATOM 857 C CA . GLN A 1 104 ? -10.747 -19.714 1.003 1.00 77.25 104 GLN A CA 1
ATOM 858 C C . GLN A 1 104 ? -11.596 -20.050 2.226 1.00 77.25 104 GLN A C 1
ATOM 860 O O . GLN A 1 104 ? -11.860 -19.170 3.044 1.00 77.25 104 GLN A O 1
ATOM 865 N N . ARG A 1 105 ? -12.026 -21.315 2.339 1.00 74.50 105 ARG A N 1
ATOM 866 C CA . ARG A 1 105 ? -12.960 -21.777 3.386 1.00 74.50 105 ARG A CA 1
ATOM 867 C C . ARG A 1 105 ? -12.405 -21.635 4.806 1.00 74.50 105 ARG A C 1
ATOM 869 O O . ARG A 1 105 ? -13.173 -21.424 5.729 1.00 74.50 105 ARG A O 1
ATOM 876 N N . ASN A 1 106 ? -11.084 -21.692 4.961 1.00 82.94 106 ASN A N 1
ATOM 877 C CA . ASN A 1 106 ? -10.423 -21.647 6.269 1.00 82.94 106 ASN A CA 1
ATOM 878 C C . ASN A 1 106 ? -10.047 -20.219 6.704 1.00 82.94 106 ASN A C 1
ATOM 880 O O . ASN A 1 106 ? -9.356 -20.043 7.703 1.00 82.94 106 ASN A O 1
ATOM 884 N N . LYS A 1 107 ? -10.427 -19.195 5.930 1.00 77.06 107 LYS A N 1
ATOM 885 C CA . LYS A 1 107 ? -10.028 -17.809 6.178 1.00 77.06 107 LYS A CA 1
ATOM 886 C C . LYS A 1 107 ? -11.146 -17.071 6.915 1.00 77.06 107 LYS A C 1
ATOM 888 O O . LYS A 1 107 ? -12.246 -16.968 6.387 1.00 77.06 107 LYS A O 1
ATOM 893 N N . ILE A 1 108 ? -10.826 -16.517 8.086 1.00 81.19 108 ILE A N 1
ATOM 894 C CA . ILE A 1 108 ? -11.742 -15.713 8.922 1.00 81.19 108 ILE A CA 1
ATOM 895 C C . ILE A 1 108 ? -11.992 -14.291 8.385 1.00 81.19 108 ILE A C 1
ATOM 897 O O . ILE A 1 108 ? -12.800 -13.554 8.935 1.00 81.19 108 ILE A O 1
ATOM 901 N N . LEU A 1 109 ? -11.263 -13.888 7.341 1.00 82.38 109 LEU A N 1
ATOM 902 C CA . LEU A 1 109 ? -11.326 -12.551 6.751 1.00 82.38 109 LEU A CA 1
ATOM 903 C C . LEU A 1 109 ? -12.446 -12.454 5.706 1.00 82.38 109 LEU A C 1
ATOM 905 O O . LEU A 1 109 ? -12.750 -13.463 5.062 1.00 82.38 109 LEU A O 1
ATOM 909 N N . PRO A 1 110 ? -13.004 -11.251 5.486 1.00 82.56 110 PRO A N 1
ATOM 910 C CA . PRO A 1 110 ? -14.125 -11.047 4.577 1.00 82.56 110 PRO A CA 1
ATOM 911 C C . PRO A 1 110 ? -13.819 -11.492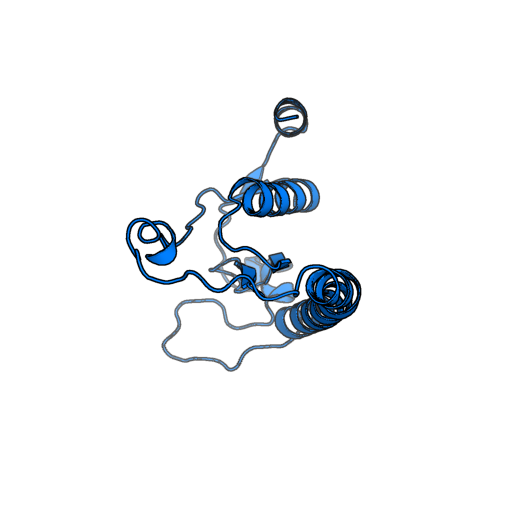 3.141 1.00 82.56 110 PRO A C 1
ATOM 913 O O . PRO A 1 110 ? -12.714 -11.319 2.616 1.00 82.56 110 PRO A O 1
ATOM 916 N N . HIS A 1 111 ? -14.831 -12.074 2.493 1.00 82.69 111 HIS A N 1
ATOM 917 C CA . HIS A 1 111 ? -14.746 -12.574 1.122 1.00 82.69 111 HIS A CA 1
ATOM 918 C C . HIS A 1 111 ? -15.436 -11.612 0.156 1.00 82.69 111 HIS A C 1
ATOM 920 O O . HIS A 1 111 ? -16.649 -11.654 -0.018 1.00 82.69 111 HIS A O 1
ATOM 926 N N . GLY A 1 112 ? -14.653 -10.803 -0.544 1.00 84.56 112 GLY A N 1
ATOM 927 C CA . GLY A 1 112 ? -15.162 -9.858 -1.534 1.00 84.56 112 GLY A CA 1
ATOM 928 C C . GLY A 1 112 ? -14.023 -9.143 -2.261 1.00 84.56 112 GLY A C 1
ATOM 929 O O . GLY A 1 112 ? -12.853 -9.364 -1.929 1.00 84.56 112 GLY A O 1
ATOM 930 N N . PRO A 1 113 ? -14.332 -8.340 -3.289 1.00 88.25 113 PRO A N 1
ATOM 931 C CA . PRO A 1 113 ? -13.400 -7.346 -3.807 1.00 88.25 113 PRO A CA 1
ATOM 932 C C . PRO A 1 113 ? -12.969 -6.385 -2.686 1.00 88.25 113 PRO A C 1
ATOM 934 O O . PRO A 1 113 ? -13.840 -5.887 -1.973 1.00 88.25 113 PRO A O 1
ATOM 937 N N . PRO A 1 114 ? -11.666 -6.108 -2.516 1.00 89.12 114 PRO A N 1
ATOM 938 C CA . PRO A 1 114 ? -11.188 -5.195 -1.477 1.00 89.12 114 PRO A CA 1
ATOM 939 C C . PRO A 1 114 ? -11.851 -3.812 -1.482 1.00 89.12 114 PRO A C 1
ATOM 941 O O . PRO A 1 114 ? -12.131 -3.282 -0.409 1.00 89.12 114 PRO A O 1
ATOM 944 N N . ASP A 1 115 ? -12.131 -3.249 -2.661 1.00 89.88 115 ASP A N 1
ATOM 945 C CA . ASP A 1 115 ? -12.801 -1.947 -2.775 1.00 89.88 115 ASP A CA 1
ATOM 946 C C . ASP A 1 115 ? -14.238 -1.975 -2.223 1.00 89.88 115 ASP A C 1
ATOM 948 O O . ASP A 1 115 ? -14.620 -1.077 -1.478 1.00 89.88 115 ASP A O 1
ATOM 952 N N . ASP A 1 116 ? -15.004 -3.038 -2.492 1.00 89.81 116 ASP A N 1
ATOM 953 C CA . ASP A 1 116 ? -16.377 -3.182 -1.981 1.00 89.81 116 ASP A CA 1
ATOM 954 C C . ASP A 1 116 ? -16.412 -3.378 -0.457 1.00 89.81 116 ASP A C 1
ATOM 956 O O . ASP A 1 116 ? -17.311 -2.874 0.213 1.00 89.81 116 ASP A O 1
ATOM 960 N N . ILE A 1 117 ? -15.421 -4.076 0.109 1.00 86.94 117 ILE A N 1
ATOM 961 C CA . ILE A 1 117 ? -15.322 -4.272 1.564 1.00 86.94 117 ILE A CA 1
ATOM 962 C C . ILE A 1 117 ? -15.026 -2.939 2.269 1.00 86.94 117 ILE A C 1
ATOM 964 O O . ILE A 1 117 ? -15.560 -2.692 3.350 1.00 86.94 117 ILE A O 1
ATOM 968 N N . GLU A 1 118 ? -14.192 -2.080 1.673 1.00 86.12 118 GLU A N 1
ATOM 969 C CA . GLU A 1 118 ? -13.870 -0.768 2.244 1.00 86.12 118 GLU A CA 1
ATOM 970 C C . GLU A 1 118 ? -15.035 0.227 2.138 1.00 86.12 118 GLU A C 1
ATOM 972 O O . GLU A 1 118 ? -15.261 0.988 3.079 1.00 86.12 118 GLU A O 1
ATOM 977 N N . GLU A 1 119 ? -15.776 0.219 1.026 1.00 88.75 119 GLU A N 1
ATOM 978 C CA . GLU A 1 119 ? -16.916 1.119 0.800 1.00 88.75 119 GLU A CA 1
ATOM 979 C C . GLU A 1 119 ? -18.167 0.686 1.581 1.00 88.75 119 GLU A C 1
ATOM 981 O O . GLU A 1 119 ? -18.898 1.519 2.121 1.00 88.75 119 GLU A O 1
ATOM 986 N N . HIS A 1 120 ? -18.393 -0.626 1.712 1.00 89.31 120 HIS A N 1
ATOM 987 C CA . HIS A 1 120 ? -19.568 -1.195 2.372 1.00 89.31 120 HIS A CA 1
ATOM 988 C C . HIS A 1 120 ? -19.199 -2.098 3.566 1.00 89.31 120 HIS A C 1
ATOM 990 O O . HIS A 1 120 ? -19.619 -3.260 3.614 1.00 89.31 120 HIS A O 1
ATOM 996 N N . PRO A 1 121 ? -18.488 -1.584 4.592 1.00 86.25 121 PRO A N 1
ATOM 997 C CA . PRO A 1 121 ? -17.997 -2.389 5.717 1.00 86.25 121 PRO A CA 1
ATOM 998 C C . PRO A 1 121 ? -19.125 -3.073 6.507 1.00 86.25 121 PRO A C 1
ATOM 1000 O O . PRO A 1 121 ? -18.948 -4.175 7.030 1.00 86.25 121 PRO A O 1
ATOM 1003 N N . HIS A 1 122 ? -20.317 -2.464 6.528 1.00 86.31 122 HIS A N 1
ATOM 1004 C CA . HIS A 1 122 ? -21.517 -3.004 7.174 1.00 86.31 122 HIS A CA 1
ATOM 1005 C C . HIS A 1 122 ? -21.968 -4.358 6.597 1.00 86.31 122 HIS A C 1
ATOM 1007 O O . HIS A 1 122 ? -22.544 -5.163 7.324 1.00 86.31 122 HIS A O 1
ATOM 1013 N N . ARG A 1 123 ? -21.683 -4.652 5.317 1.00 87.31 123 ARG A N 1
ATOM 1014 C CA . ARG A 1 123 ? -22.025 -5.944 4.685 1.00 87.31 123 ARG A CA 1
ATOM 1015 C C . ARG A 1 123 ? -21.142 -7.094 5.161 1.00 87.31 123 ARG A C 1
ATOM 1017 O O . ARG A 1 123 ? -21.517 -8.253 5.019 1.00 87.31 123 ARG A O 1
ATOM 1024 N N . TYR A 1 124 ? -19.979 -6.767 5.717 1.00 83.75 124 TYR A N 1
ATOM 1025 C CA . TYR A 1 124 ? -18.934 -7.719 6.083 1.00 83.75 124 TYR A CA 1
ATOM 1026 C C . TYR A 1 124 ? -18.686 -7.780 7.595 1.00 83.75 124 TYR A C 1
ATOM 1028 O O . TYR A 1 124 ? -17.714 -8.397 8.023 1.00 83.75 124 TYR A O 1
ATOM 1036 N N . ASN A 1 125 ? -19.559 -7.153 8.397 1.00 82.44 125 ASN A N 1
ATOM 1037 C CA . ASN A 1 125 ? -19.446 -7.066 9.856 1.00 82.44 125 ASN A CA 1
ATOM 1038 C C . ASN A 1 125 ? -18.060 -6.563 10.317 1.00 82.44 125 ASN A C 1
ATOM 1040 O O . ASN A 1 125 ? -17.459 -7.097 11.249 1.00 82.44 125 ASN A O 1
ATOM 1044 N N . ALA A 1 126 ? -17.522 -5.579 9.591 1.00 82.94 126 ALA A N 1
ATOM 1045 C CA . ALA A 1 126 ? -16.198 -5.030 9.839 1.00 82.94 126 ALA A CA 1
ATOM 1046 C C . ALA A 1 126 ? -16.177 -4.135 11.084 1.00 82.94 126 ALA A C 1
ATOM 1048 O O . ALA A 1 126 ? -17.101 -3.355 11.313 1.00 82.94 126 ALA A O 1
ATOM 1049 N N . LEU A 1 127 ? -15.091 -4.216 11.854 1.00 8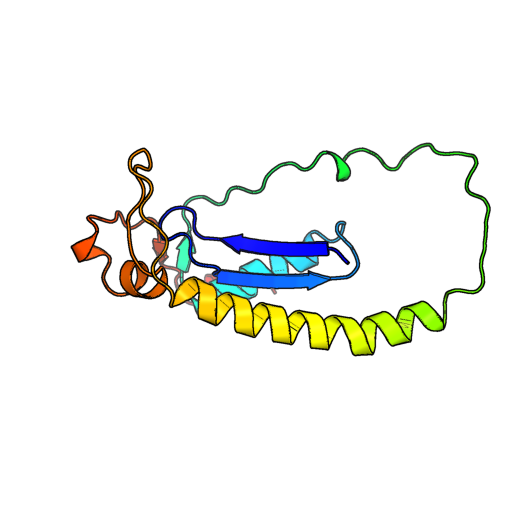1.06 127 LEU A N 1
ATOM 1050 C CA . LEU A 1 127 ? -14.808 -3.294 12.954 1.00 81.06 127 LEU A CA 1
ATOM 1051 C C . LEU A 1 127 ? -14.015 -2.094 12.435 1.00 81.06 127 LEU A C 1
ATOM 1053 O O . LEU A 1 127 ? -13.119 -2.254 11.604 1.00 81.06 127 LEU A O 1
ATOM 1057 N N . ASP A 1 128 ? -14.325 -0.905 12.949 1.00 81.38 128 ASP A N 1
ATOM 1058 C CA . ASP A 1 128 ? -13.586 0.308 12.615 1.00 81.38 128 ASP A CA 1
ATOM 1059 C C . ASP A 1 128 ? -12.436 0.535 13.604 1.00 81.38 128 ASP A C 1
ATOM 1061 O O . ASP A 1 128 ? -12.646 0.684 14.807 1.00 81.38 128 ASP A O 1
ATOM 1065 N N . PHE A 1 129 ? -11.210 0.553 13.081 1.00 80.56 129 PHE A N 1
ATOM 1066 C CA . PHE A 1 129 ? -9.979 0.834 13.830 1.00 80.56 129 PHE A CA 1
ATOM 1067 C C . PHE A 1 129 ? -9.295 2.122 13.350 1.00 80.56 129 PHE A C 1
ATOM 1069 O O . PHE A 1 129 ? -8.096 2.322 13.580 1.00 80.56 129 PHE A O 1
ATOM 1076 N N . LYS A 1 130 ? -10.023 2.978 12.626 1.00 82.12 130 LYS A N 1
ATOM 1077 C CA . LYS A 1 130 ? -9.505 4.247 12.120 1.00 82.12 130 LYS A CA 1
ATOM 1078 C C . LYS A 1 130 ? -9.464 5.272 13.246 1.00 82.12 130 LYS A C 1
ATOM 1080 O O . LYS A 1 130 ? -10.459 5.529 13.915 1.00 82.12 130 LYS A O 1
ATOM 1085 N N . VAL A 1 131 ? -8.309 5.903 13.421 1.00 81.31 131 VAL A N 1
ATOM 1086 C CA . VAL A 1 131 ? -8.165 7.079 14.277 1.00 81.31 131 VAL A CA 1
ATOM 1087 C C . VAL A 1 131 ? -8.286 8.305 13.380 1.00 81.31 131 VAL A C 1
ATOM 1089 O O . VAL A 1 131 ? -7.403 8.578 12.561 1.00 81.31 131 VAL A O 1
ATOM 1092 N N . SER A 1 132 ? -9.407 9.021 13.495 1.00 76.81 132 SER A N 1
ATOM 1093 C CA . SER A 1 132 ? -9.625 10.278 12.778 1.00 76.81 132 SER A CA 1
ATOM 1094 C C . SER A 1 132 ? -8.632 11.323 13.269 1.00 76.81 132 SER A C 1
ATOM 1096 O O . SER A 1 132 ? -8.554 11.585 14.471 1.00 76.81 132 SER A O 1
ATOM 1098 N N . MET A 1 133 ? -7.896 11.942 12.355 1.00 68.25 133 MET A N 1
ATOM 1099 C CA . MET A 1 133 ? -6.991 13.025 12.719 1.00 68.25 133 MET A CA 1
ATOM 1100 C C . MET A 1 133 ? -7.694 14.375 12.626 1.00 68.25 133 MET A C 1
ATOM 1102 O O . MET A 1 133 ? -8.443 14.632 11.684 1.00 68.25 133 MET A O 1
ATOM 1106 N N . SER A 1 134 ? -7.408 15.271 13.570 1.00 60.94 134 SER A N 1
ATOM 1107 C CA . SER A 1 134 ? -7.669 16.693 13.365 1.00 60.94 134 SER A CA 1
ATOM 1108 C C . SER A 1 134 ? -6.645 17.247 12.365 1.00 60.94 134 SER A C 1
ATOM 1110 O O . SER A 1 134 ? -5.478 16.852 12.357 1.00 60.94 134 SER A O 1
ATOM 1112 N N . CYS A 1 135 ? -7.083 18.158 11.492 1.00 52.69 135 CYS A N 1
ATOM 1113 C CA . CYS A 1 135 ? -6.308 18.691 10.361 1.00 52.69 135 CYS A CA 1
ATOM 1114 C C . CYS A 1 135 ? -4.939 19.304 10.746 1.00 52.69 135 CYS A C 1
ATOM 1116 O O . CYS A 1 135 ? -4.081 19.491 9.885 1.00 52.69 135 CYS A O 1
ATOM 1118 N N . THR A 1 136 ? -4.721 19.609 12.026 1.00 55.41 136 THR A N 1
ATOM 1119 C CA . THR A 1 136 ? -3.538 20.306 12.543 1.00 55.41 136 THR A CA 1
ATOM 1120 C C . THR A 1 136 ? -2.312 19.395 12.695 1.00 55.41 136 THR A C 1
ATOM 1122 O O . THR A 1 136 ? -1.201 19.813 12.391 1.00 55.41 136 THR A O 1
ATOM 1125 N N . SER A 1 137 ? -2.482 18.126 13.084 1.00 55.03 137 SER A N 1
ATOM 1126 C CA . SER A 1 137 ? -1.360 17.277 13.535 1.00 55.03 137 SER A CA 1
ATOM 1127 C C . SER A 1 137 ? -0.431 16.765 12.424 1.00 55.03 137 SER A C 1
ATOM 1129 O O . SER A 1 137 ? 0.673 16.312 12.703 1.00 55.03 137 SER A O 1
ATOM 1131 N N . VAL A 1 138 ? -0.851 16.815 11.156 1.00 54.75 138 VAL A N 1
ATOM 1132 C CA . VAL A 1 138 ? -0.060 16.289 10.020 1.00 54.75 138 VAL A CA 1
ATOM 1133 C C . VAL A 1 138 ? 0.915 17.325 9.463 1.00 54.75 138 VAL A C 1
ATOM 1135 O O . VAL A 1 138 ? 1.941 16.964 8.885 1.00 54.75 138 VAL A O 1
ATOM 1138 N N . LEU A 1 139 ? 0.592 18.613 9.613 1.00 51.97 139 LEU A N 1
ATOM 1139 C CA . LEU A 1 139 ? 1.410 19.717 9.106 1.00 51.97 139 LEU A CA 1
ATOM 1140 C C . LEU A 1 139 ? 2.617 20.010 10.009 1.00 51.97 139 LEU A C 1
ATOM 1142 O O . LEU A 1 139 ? 3.605 20.537 9.517 1.00 51.97 139 LEU A O 1
ATOM 1146 N N . GLU A 1 140 ? 2.569 19.620 11.286 1.00 51.25 140 GLU A N 1
ATOM 1147 C CA . GLU A 1 140 ? 3.644 19.846 12.271 1.00 51.25 140 GLU A CA 1
ATOM 1148 C C . GLU A 1 140 ? 4.831 18.872 12.148 1.00 51.25 140 GLU A C 1
ATOM 1150 O O . GLU A 1 140 ? 5.844 19.044 12.819 1.00 51.25 140 GLU A O 1
ATOM 1155 N N . VAL A 1 141 ? 4.729 17.842 11.301 1.00 54.41 141 VAL A N 1
ATOM 1156 C CA . VAL A 1 141 ? 5.787 16.826 11.106 1.00 54.41 141 VAL A CA 1
ATOM 1157 C C . VAL A 1 141 ? 6.737 17.192 9.944 1.00 54.41 141 VAL A C 1
ATOM 1159 O O . VAL A 1 141 ? 7.635 16.416 9.615 1.00 54.41 141 VAL A O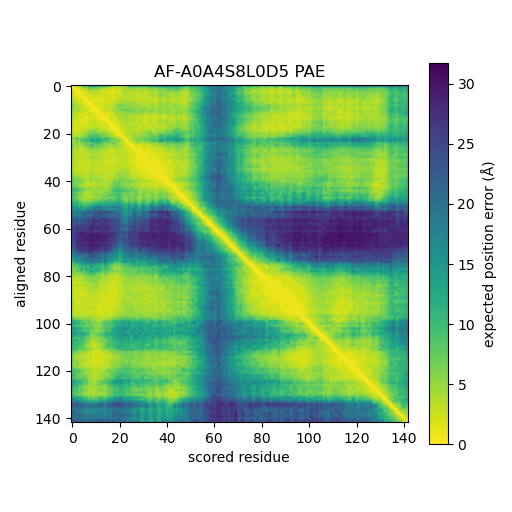 1
ATOM 1162 N N . TYR A 1 142 ? 6.554 18.363 9.320 1.00 41.88 142 TYR A N 1
ATOM 1163 C CA . TYR A 1 142 ? 7.424 18.898 8.262 1.00 41.88 142 TYR A CA 1
ATOM 1164 C C . TYR A 1 142 ? 8.423 19.931 8.776 1.00 41.88 142 TYR A C 1
ATOM 1166 O O . TYR A 1 142 ? 8.022 20.794 9.584 1.00 41.88 142 TYR A O 1
#

Solvent-accessible surface area (backbone atoms only — not comparable to full-atom values): 9065 Å² total; per-residue (Å²): 117,38,80,46,73,44,64,43,83,66,55,61,28,65,77,42,67,47,68,40,82,65,82,87,52,65,68,59,57,50,47,56,49,51,55,47,33,67,72,71,51,36,45,67,79,72,83,89,77,83,87,57,72,79,81,76,69,90,79,89,76,94,79,82,86,73,91,70,94,49,76,67,62,56,48,57,49,54,70,52,48,45,59,52,52,40,52,52,44,52,53,48,46,53,51,61,22,64,39,66,58,84,82,56,92,89,53,96,57,70,83,51,20,18,53,58,43,68,76,42,32,80,83,61,75,58,83,87,55,69,41,78,59,66,88,68,72,71,65,73,79,111

Radius of gyration: 19.22 Å; Cα contacts (8 Å, |Δi|>4): 114; chains: 1; bounding box: 59×42×33 Å

Mean predicted aligned error: 11.18 Å